Protein AF-R7Q3F0-F1 (afdb_monomer)

Structure (mmCIF, N/CA/C/O backbone):
data_AF-R7Q3F0-F1
#
_entry.id   AF-R7Q3F0-F1
#
loop_
_atom_site.group_PDB
_atom_site.id
_atom_site.type_symbol
_atom_site.label_atom_id
_atom_site.label_alt_id
_atom_site.label_comp_id
_atom_site.label_asym_id
_atom_site.label_entity_id
_atom_site.label_seq_id
_atom_site.pdbx_PDB_ins_code
_atom_site.Cartn_x
_atom_site.Cartn_y
_atom_site.Cartn_z
_atom_site.occupancy
_atom_site.B_iso_or_equiv
_atom_site.auth_seq_id
_atom_site.auth_comp_id
_atom_site.auth_asym_id
_atom_site.auth_atom_id
_atom_site.pdbx_PDB_model_num
ATOM 1 N N . MET A 1 1 ? 17.707 -3.251 -7.143 1.00 62.69 1 MET A N 1
ATOM 2 C CA . MET A 1 1 ? 16.480 -3.150 -7.971 1.00 62.69 1 MET A CA 1
ATOM 3 C C . MET A 1 1 ? 15.485 -2.131 -7.428 1.00 62.69 1 MET A C 1
ATOM 5 O O . MET A 1 1 ? 15.100 -1.255 -8.188 1.00 62.69 1 MET A O 1
ATOM 9 N N . VAL A 1 2 ? 15.150 -2.150 -6.131 1.00 71.81 2 VAL A N 1
ATOM 10 C CA . VAL A 1 2 ? 14.206 -1.183 -5.521 1.00 71.81 2 VAL A CA 1
ATOM 11 C C . VAL A 1 2 ? 14.598 0.288 -5.747 1.00 71.81 2 VAL A C 1
ATOM 13 O O . VAL A 1 2 ? 13.747 1.096 -6.100 1.00 71.81 2 VAL A O 1
ATOM 16 N N . ASN A 1 3 ? 15.887 0.631 -5.636 1.00 72.06 3 ASN A N 1
ATOM 17 C CA . ASN A 1 3 ? 16.361 2.012 -5.828 1.00 72.06 3 ASN A CA 1
ATOM 18 C C . ASN A 1 3 ? 16.174 2.527 -7.265 1.00 72.06 3 ASN A C 1
ATOM 20 O O . ASN A 1 3 ? 15.861 3.696 -7.456 1.00 72.06 3 ASN A O 1
ATOM 24 N N . LEU A 1 4 ? 16.312 1.653 -8.269 1.00 71.31 4 LEU A N 1
ATOM 25 C CA . LEU A 1 4 ? 16.094 2.022 -9.671 1.00 71.31 4 LEU A CA 1
ATOM 26 C C . LEU A 1 4 ? 14.599 2.167 -9.980 1.00 71.31 4 LEU A C 1
ATOM 28 O O . LEU A 1 4 ? 14.210 3.098 -10.676 1.00 71.31 4 LEU A O 1
ATOM 32 N N . GLY A 1 5 ? 13.757 1.301 -9.405 1.00 73.25 5 GLY A N 1
ATOM 33 C CA . GLY A 1 5 ? 12.303 1.468 -9.470 1.00 73.25 5 GLY A CA 1
ATOM 34 C C . GLY A 1 5 ? 11.847 2.791 -8.844 1.00 73.25 5 GLY A C 1
ATOM 35 O O . GLY A 1 5 ? 10.980 3.464 -9.395 1.00 73.25 5 GLY A O 1
ATOM 36 N N . ASN A 1 6 ? 12.466 3.211 -7.734 1.00 72.62 6 ASN A N 1
ATOM 37 C CA . ASN A 1 6 ? 12.176 4.505 -7.107 1.00 72.62 6 ASN A CA 1
ATOM 38 C C . ASN A 1 6 ? 12.565 5.678 -8.016 1.00 72.62 6 ASN A C 1
ATOM 40 O O . ASN A 1 6 ? 11.790 6.625 -8.138 1.00 72.62 6 ASN A O 1
ATOM 44 N N . LEU A 1 7 ? 13.726 5.593 -8.673 1.00 73.19 7 LEU A N 1
ATOM 45 C CA . LEU A 1 7 ? 14.207 6.620 -9.597 1.00 73.19 7 LEU A CA 1
ATOM 46 C C . LEU A 1 7 ? 13.292 6.755 -10.822 1.00 73.19 7 LEU A C 1
ATOM 48 O O . LEU A 1 7 ? 12.902 7.861 -11.171 1.00 73.19 7 LEU A O 1
ATOM 52 N N . LEU A 1 8 ? 12.875 5.637 -11.424 1.00 75.25 8 LEU A N 1
ATOM 53 C CA . LEU A 1 8 ? 11.947 5.641 -12.563 1.00 75.25 8 LEU A CA 1
ATOM 54 C C . LEU A 1 8 ? 10.537 6.103 -12.173 1.00 75.25 8 LEU A C 1
ATOM 56 O O . LEU A 1 8 ? 9.846 6.711 -12.983 1.00 75.25 8 LEU A O 1
ATOM 60 N N . LYS A 1 9 ? 10.111 5.847 -10.929 1.00 69.88 9 LYS A N 1
ATOM 61 C CA . LYS A 1 9 ? 8.834 6.339 -10.393 1.00 69.88 9 LYS A CA 1
ATOM 62 C C . LYS A 1 9 ? 8.834 7.860 -10.204 1.00 69.88 9 LYS A C 1
ATOM 64 O O . LYS A 1 9 ? 7.830 8.499 -10.503 1.00 69.88 9 LYS A O 1
ATOM 69 N N . GLN A 1 10 ? 9.906 8.422 -9.644 1.00 68.31 10 GLN A N 1
ATOM 70 C CA . GLN A 1 10 ? 9.985 9.853 -9.320 1.00 68.31 10 GLN A CA 1
ATOM 71 C C . GLN A 1 10 ? 10.445 10.705 -10.510 1.00 68.31 10 GLN A C 1
ATOM 73 O O . GLN A 1 10 ? 10.106 11.884 -10.571 1.00 68.31 10 G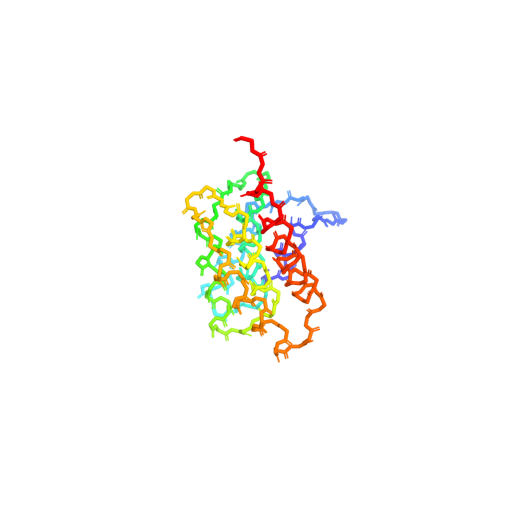LN A O 1
ATOM 78 N N . GLY A 1 11 ? 11.163 10.108 -11.463 1.00 62.19 11 GLY A N 1
ATOM 79 C CA . GLY A 1 11 ? 11.967 10.855 -12.424 1.00 62.19 11 GLY A CA 1
ATOM 80 C C . GLY A 1 11 ? 13.204 11.458 -11.748 1.00 62.19 11 GLY A C 1
ATOM 81 O O . GLY A 1 11 ? 13.256 11.630 -10.528 1.00 62.19 11 GLY A O 1
ATOM 82 N N . GLY A 1 12 ? 14.233 11.755 -12.532 1.00 64.81 12 GLY A N 1
ATOM 83 C CA . GLY A 1 12 ? 15.461 12.378 -12.038 1.00 64.81 12 GLY A CA 1
ATOM 84 C C . GLY A 1 12 ? 16.267 13.007 -13.165 1.00 64.81 12 GLY A C 1
ATOM 85 O O . GLY A 1 12 ? 15.916 12.869 -14.336 1.00 64.81 12 GLY A O 1
ATOM 86 N N . GLU A 1 13 ? 17.357 13.696 -12.827 1.00 46.50 13 GLU A N 1
ATOM 87 C CA . GLU A 1 13 ? 18.248 14.294 -13.827 1.00 46.50 13 GLU A CA 1
ATOM 88 C C . GLU A 1 13 ? 18.798 13.197 -14.760 1.00 46.50 13 GLU A C 1
ATOM 90 O O . GLU A 1 13 ? 19.567 12.330 -14.346 1.00 46.50 13 GLU A O 1
ATOM 95 N N . GLY A 1 14 ? 18.328 13.192 -16.013 1.00 55.00 14 GLY A N 1
ATOM 96 C CA . GLY A 1 14 ? 18.680 12.192 -17.027 1.00 55.00 14 GLY A CA 1
ATOM 97 C C . GLY A 1 14 ? 17.861 10.892 -17.017 1.00 55.00 14 GLY A C 1
ATOM 98 O O . GLY A 1 14 ? 18.183 9.989 -17.787 1.00 55.00 14 GLY A O 1
ATOM 99 N N . VAL A 1 15 ? 16.814 10.770 -16.190 1.00 60.03 15 VAL A N 1
ATOM 100 C CA . VAL A 1 15 ? 15.924 9.594 -16.159 1.00 60.03 15 VAL A CA 1
ATOM 101 C C . VAL A 1 15 ? 14.471 10.030 -16.302 1.00 60.03 15 VAL A C 1
ATOM 103 O O . VAL A 1 15 ? 13.879 10.584 -15.373 1.00 60.03 15 VAL A O 1
ATOM 106 N N . GLU A 1 16 ? 13.896 9.749 -17.471 1.00 64.06 16 GLU A N 1
ATOM 107 C CA . GLU A 1 16 ? 12.469 9.944 -17.712 1.00 64.06 16 GLU A CA 1
ATOM 108 C C . GLU A 1 16 ? 11.635 9.022 -16.822 1.00 64.06 16 GLU A C 1
ATOM 110 O O . GLU A 1 16 ? 12.020 7.892 -16.500 1.00 64.06 16 GLU A O 1
ATOM 115 N N . ARG A 1 17 ? 10.478 9.535 -16.400 1.00 71.69 17 ARG A N 1
ATOM 116 C CA . ARG A 1 17 ? 9.539 8.782 -15.580 1.00 71.69 17 ARG A CA 1
ATOM 117 C C . ARG A 1 17 ? 8.973 7.632 -16.408 1.00 71.69 17 ARG A C 1
ATOM 119 O O . ARG A 1 17 ? 8.228 7.864 -17.351 1.00 71.69 17 ARG A O 1
ATOM 126 N N . ASP A 1 18 ? 9.278 6.404 -16.012 1.00 81.44 18 ASP A N 1
ATOM 127 C CA . ASP A 1 18 ? 8.798 5.195 -16.680 1.00 81.44 18 ASP A CA 1
ATOM 128 C C . ASP A 1 18 ? 8.138 4.289 -15.643 1.00 81.44 18 ASP A C 1
ATOM 130 O O . ASP A 1 18 ? 8.776 3.486 -14.948 1.00 81.44 18 ASP A O 1
ATOM 134 N N . ALA A 1 19 ? 6.828 4.475 -15.500 1.00 80.12 19 ALA A N 1
ATOM 135 C CA . ALA A 1 19 ? 6.051 3.746 -14.518 1.00 80.12 19 ALA A CA 1
ATOM 136 C C . ALA A 1 19 ? 5.951 2.251 -14.855 1.00 80.12 19 ALA A C 1
ATOM 138 O O . ALA A 1 19 ? 5.990 1.420 -13.946 1.00 80.12 19 ALA A O 1
ATOM 139 N N . VAL A 1 20 ? 5.895 1.899 -16.142 1.00 84.25 20 VAL A N 1
ATOM 140 C CA . VAL A 1 20 ? 5.836 0.507 -16.614 1.00 84.25 20 VAL A CA 1
ATOM 141 C C . VAL A 1 20 ? 7.101 -0.236 -16.205 1.00 84.25 20 VAL A C 1
ATOM 143 O O . VAL A 1 20 ? 7.054 -1.322 -15.621 1.00 84.25 20 VAL A O 1
ATOM 146 N N . ARG A 1 21 ? 8.258 0.380 -16.441 1.00 84.62 21 ARG A N 1
ATOM 147 C CA . ARG A 1 21 ? 9.548 -0.200 -16.082 1.00 84.62 21 ARG A CA 1
ATOM 148 C C . ARG A 1 21 ? 9.771 -0.220 -14.574 1.00 84.62 21 ARG A C 1
ATOM 150 O O . ARG A 1 21 ? 10.362 -1.176 -14.071 1.00 84.62 21 ARG A O 1
ATOM 157 N N . ALA A 1 22 ? 9.274 0.774 -13.837 1.00 84.81 22 ALA A N 1
ATOM 158 C CA . ALA A 1 22 ? 9.293 0.751 -12.377 1.00 84.81 22 ALA A CA 1
ATOM 159 C C . ALA A 1 22 ? 8.488 -0.436 -11.817 1.00 84.81 22 ALA A C 1
ATOM 161 O O . ALA A 1 22 ? 9.007 -1.167 -10.974 1.00 84.81 22 ALA A O 1
ATOM 162 N N . VAL A 1 23 ? 7.277 -0.680 -12.334 1.00 85.56 23 VAL A N 1
ATOM 163 C CA . VAL A 1 23 ? 6.439 -1.838 -11.970 1.00 85.56 23 VAL A CA 1
ATOM 164 C C . VAL A 1 23 ? 7.175 -3.150 -12.232 1.00 85.56 23 VAL A C 1
ATOM 166 O O . VAL A 1 23 ? 7.317 -3.957 -11.315 1.00 85.56 23 VAL A O 1
ATOM 169 N N . ALA A 1 24 ? 7.732 -3.328 -13.433 1.00 86.81 24 ALA A N 1
ATOM 170 C CA . ALA A 1 24 ? 8.465 -4.543 -13.790 1.00 86.81 24 ALA A CA 1
ATOM 171 C C . ALA A 1 24 ? 9.680 -4.797 -12.875 1.00 86.81 24 ALA A C 1
ATOM 173 O O . ALA A 1 24 ? 9.973 -5.937 -12.508 1.00 86.81 24 ALA A O 1
ATOM 174 N N . LEU A 1 25 ? 10.390 -3.738 -12.469 1.00 85.25 25 LEU A N 1
ATOM 175 C CA . LEU A 1 25 ? 11.514 -3.849 -11.538 1.00 85.25 25 LEU A CA 1
ATOM 176 C C . LEU A 1 25 ? 11.077 -4.204 -10.116 1.00 85.25 25 LEU A C 1
ATOM 178 O O . LEU A 1 25 ? 11.813 -4.920 -9.432 1.00 85.25 25 LEU A O 1
ATOM 182 N N . TYR A 1 26 ? 9.923 -3.713 -9.657 1.00 86.75 26 TYR A N 1
ATOM 183 C CA . TYR A 1 26 ? 9.381 -4.101 -8.357 1.00 86.75 26 TYR A CA 1
ATOM 184 C C . TYR A 1 26 ? 8.891 -5.548 -8.358 1.00 86.75 26 TYR A C 1
ATOM 186 O O . TYR A 1 26 ? 9.258 -6.280 -7.441 1.00 86.75 26 TYR A O 1
ATOM 194 N N . ASP A 1 27 ? 8.171 -5.980 -9.397 1.00 84.69 27 ASP A N 1
ATOM 195 C CA . ASP A 1 27 ? 7.738 -7.376 -9.556 1.00 84.69 27 ASP A CA 1
ATOM 196 C C . ASP A 1 27 ? 8.945 -8.327 -9.545 1.00 84.69 27 ASP A C 1
ATOM 198 O O . ASP A 1 27 ? 8.971 -9.320 -8.815 1.00 84.69 27 ASP A O 1
ATOM 202 N N . ARG A 1 28 ? 10.017 -7.973 -10.264 1.00 85.75 28 ARG A N 1
ATOM 203 C CA . ARG A 1 28 ? 11.263 -8.747 -10.233 1.00 85.75 28 ARG A CA 1
ATOM 204 C C . ARG A 1 28 ? 11.923 -8.755 -8.852 1.00 85.75 28 ARG A C 1
ATOM 206 O O . ARG A 1 28 ? 12.389 -9.799 -8.407 1.00 85.75 28 ARG A O 1
ATOM 213 N N . ALA A 1 29 ? 11.966 -7.613 -8.164 1.00 84.19 29 ALA A N 1
ATOM 214 C CA . ALA A 1 29 ? 12.542 -7.533 -6.822 1.00 84.19 29 ALA A CA 1
ATOM 215 C C . ALA A 1 29 ? 11.776 -8.398 -5.807 1.00 84.19 29 ALA A C 1
ATOM 217 O O . ALA A 1 29 ? 12.402 -8.988 -4.928 1.00 84.19 29 ALA A O 1
ATOM 218 N N . MET A 1 30 ? 10.450 -8.497 -5.947 1.00 83.12 30 MET A N 1
ATOM 219 C CA . MET A 1 30 ? 9.619 -9.398 -5.147 1.00 83.12 30 MET A CA 1
ATOM 220 C C . MET A 1 30 ? 9.899 -10.872 -5.463 1.00 83.12 30 MET A C 1
ATOM 222 O O . MET A 1 30 ? 10.046 -11.667 -4.537 1.00 83.12 30 MET A O 1
ATOM 226 N N . ALA A 1 31 ? 10.029 -11.233 -6.745 1.00 83.31 31 ALA A N 1
ATOM 227 C CA . ALA A 1 31 ? 10.321 -12.605 -7.171 1.00 83.31 31 ALA A CA 1
ATOM 228 C C . ALA A 1 31 ? 11.694 -13.109 -6.690 1.00 83.31 31 ALA A C 1
ATOM 230 O O . ALA A 1 31 ? 11.845 -14.279 -6.353 1.00 83.31 31 ALA A O 1
ATOM 231 N N . GLU A 1 32 ? 12.692 -12.227 -6.616 1.00 79.81 32 GLU A N 1
ATOM 232 C CA . GLU A 1 32 ? 14.035 -12.558 -6.120 1.00 79.81 32 GLU A CA 1
ATOM 233 C C . GLU A 1 32 ? 14.136 -12.530 -4.576 1.00 79.81 32 GLU A C 1
ATOM 235 O O . GLU A 1 32 ? 15.229 -12.638 -4.022 1.00 79.81 32 GLU A O 1
ATOM 240 N N . GLY A 1 33 ? 13.018 -12.354 -3.857 1.00 69.62 33 GLY A N 1
ATOM 241 C CA . GLY A 1 33 ? 12.980 -12.295 -2.389 1.00 69.62 33 GLY A CA 1
ATOM 242 C C . GLY A 1 33 ? 13.594 -11.023 -1.791 1.00 69.62 33 GLY A C 1
ATOM 243 O O . GLY A 1 33 ? 13.627 -10.849 -0.572 1.00 69.62 33 GLY A O 1
ATOM 244 N N . ASN A 1 34 ? 14.046 -10.084 -2.629 1.00 63.59 34 ASN A N 1
ATOM 245 C CA . ASN A 1 34 ? 14.580 -8.789 -2.216 1.00 63.59 34 ASN A CA 1
ATOM 246 C C . ASN A 1 34 ? 13.451 -7.751 -2.109 1.00 63.59 34 ASN A C 1
ATOM 248 O O . ASN A 1 34 ? 13.494 -6.652 -2.675 1.00 63.59 34 ASN A O 1
ATOM 252 N N . SER A 1 35 ? 12.412 -8.131 -1.367 1.00 63.75 35 SER A N 1
ATOM 253 C CA . SER A 1 35 ? 11.087 -7.505 -1.358 1.00 63.75 35 SER A CA 1
ATOM 254 C C . SER A 1 35 ? 11.010 -6.213 -0.544 1.00 63.75 35 SER A C 1
ATOM 256 O O . SER A 1 35 ? 9.945 -5.912 -0.036 1.00 63.75 35 SER A O 1
ATOM 258 N N . GLY A 1 36 ? 12.122 -5.470 -0.414 1.00 72.25 36 GLY A N 1
ATOM 259 C CA . GLY A 1 36 ? 12.343 -4.250 0.383 1.00 72.25 36 GLY A CA 1
ATOM 260 C C . GLY A 1 36 ? 11.116 -3.360 0.660 1.00 72.25 36 GLY A C 1
ATOM 261 O O . GLY A 1 36 ? 10.175 -3.708 1.360 1.00 72.25 36 GLY A O 1
ATOM 262 N N . ASN A 1 37 ? 11.130 -2.154 0.113 1.00 78.94 37 ASN A N 1
ATOM 263 C CA . ASN A 1 37 ? 9.907 -1.352 0.016 1.00 78.94 37 ASN A CA 1
ATOM 264 C C . ASN A 1 3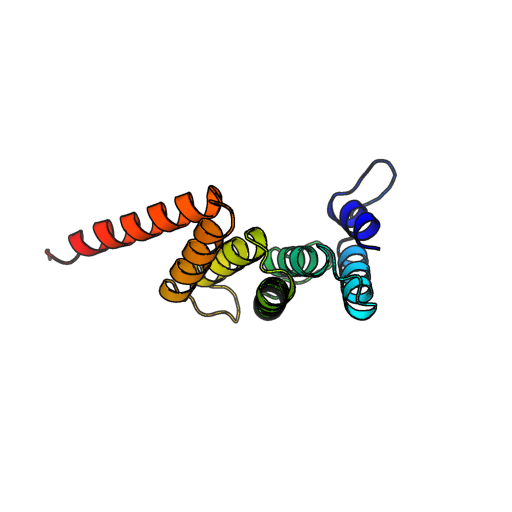7 ? 9.217 -1.598 -1.340 1.00 78.94 37 ASN A C 1
ATOM 266 O O . ASN A 1 37 ? 8.353 -0.826 -1.738 1.00 78.94 37 ASN A O 1
ATOM 270 N N . ALA A 1 38 ? 9.627 -2.647 -2.070 1.00 84.38 38 ALA A N 1
ATOM 271 C CA . ALA A 1 38 ? 9.165 -2.954 -3.422 1.00 84.38 38 ALA A CA 1
ATOM 272 C C . ALA A 1 38 ? 7.670 -3.273 -3.450 1.00 84.38 38 ALA A C 1
ATOM 274 O O . ALA A 1 38 ? 6.946 -2.661 -4.228 1.00 84.38 38 ALA A O 1
ATOM 275 N N . THR A 1 39 ? 7.213 -4.154 -2.556 1.00 87.25 39 THR A N 1
ATOM 276 C CA . THR A 1 39 ? 5.805 -4.553 -2.451 1.00 87.25 39 THR A CA 1
ATOM 277 C C . THR A 1 39 ? 4.913 -3.348 -2.158 1.00 87.25 39 THR A C 1
ATOM 279 O O . THR A 1 39 ? 3.983 -3.067 -2.910 1.00 87.25 39 THR A O 1
ATOM 282 N N . CYS A 1 40 ? 5.257 -2.562 -1.131 1.00 87.81 40 CYS A N 1
ATOM 283 C CA . CYS A 1 40 ? 4.548 -1.327 -0.786 1.00 87.81 40 CYS A CA 1
ATOM 284 C C . CYS A 1 40 ? 4.539 -0.315 -1.949 1.00 87.81 40 CYS A C 1
ATOM 286 O O . CYS A 1 40 ? 3.515 0.297 -2.252 1.00 87.81 40 CYS A O 1
ATOM 288 N N . ASN A 1 41 ? 5.669 -0.140 -2.641 1.00 87.31 41 ASN A N 1
ATOM 289 C CA . ASN A 1 41 ? 5.769 0.794 -3.759 1.00 87.31 41 ASN A CA 1
ATOM 290 C C . ASN A 1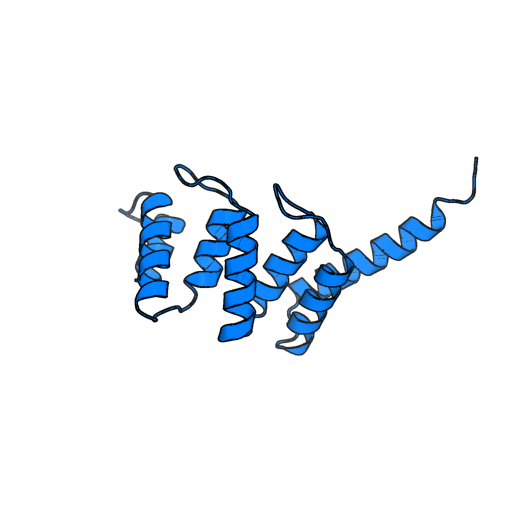 41 ? 4.948 0.367 -4.974 1.00 87.31 41 ASN A C 1
ATOM 292 O O . ASN A 1 41 ? 4.301 1.222 -5.579 1.00 87.31 41 ASN A O 1
ATOM 296 N N . LEU A 1 42 ? 4.957 -0.922 -5.309 1.00 88.69 42 LEU A N 1
ATOM 297 C CA . LEU A 1 42 ? 4.144 -1.478 -6.382 1.00 88.69 42 LEU A CA 1
ATOM 298 C C . LEU A 1 42 ? 2.653 -1.337 -6.064 1.00 88.69 42 LEU A C 1
ATOM 300 O O . LEU A 1 42 ? 1.893 -0.874 -6.910 1.00 88.69 42 LEU A O 1
ATOM 304 N N . ALA A 1 43 ? 2.253 -1.646 -4.828 1.00 90.94 43 ALA A N 1
ATOM 305 C CA . ALA A 1 43 ? 0.879 -1.482 -4.371 1.00 90.94 43 ALA A CA 1
ATOM 306 C C . ALA A 1 43 ? 0.403 -0.026 -4.513 1.00 90.94 43 ALA A C 1
ATOM 308 O O . ALA A 1 43 ? -0.667 0.225 -5.061 1.00 90.94 43 ALA A O 1
ATOM 309 N N . MET A 1 44 ? 1.230 0.951 -4.118 1.00 88.81 44 MET A N 1
ATOM 310 C CA . MET A 1 44 ? 0.923 2.373 -4.325 1.00 88.81 44 MET A CA 1
ATOM 311 C C . MET A 1 44 ? 0.789 2.735 -5.811 1.00 88.81 44 MET A C 1
ATOM 313 O O . MET A 1 44 ? -0.121 3.475 -6.172 1.00 88.81 44 MET A O 1
ATOM 317 N N . MET A 1 45 ? 1.657 2.208 -6.682 1.00 88.44 45 MET A N 1
ATOM 318 C CA . MET A 1 45 ? 1.573 2.481 -8.123 1.00 88.44 45 MET A CA 1
ATOM 319 C C . MET A 1 45 ? 0.303 1.913 -8.754 1.00 88.44 45 MET A C 1
ATOM 321 O O . MET A 1 45 ? -0.307 2.582 -9.578 1.00 88.44 45 MET A O 1
ATOM 325 N N . LEU A 1 46 ? -0.122 0.717 -8.349 1.00 90.19 46 LEU A N 1
ATOM 326 C CA . LEU A 1 46 ? -1.369 0.118 -8.825 1.00 90.19 46 LEU A CA 1
ATOM 327 C C . LEU A 1 46 ? -2.606 0.801 -8.227 1.00 90.19 46 LEU A C 1
ATOM 329 O O . LEU A 1 46 ? -3.635 0.886 -8.892 1.00 90.19 46 LEU A O 1
ATOM 333 N N . ARG A 1 47 ? -2.515 1.324 -6.998 1.00 88.75 47 ARG A N 1
ATOM 334 C CA . ARG A 1 47 ? -3.589 2.108 -6.373 1.00 88.75 47 ARG A CA 1
ATOM 335 C C . ARG A 1 47 ? -3.830 3.420 -7.115 1.00 88.75 47 ARG A C 1
ATOM 337 O O . ARG A 1 47 ? -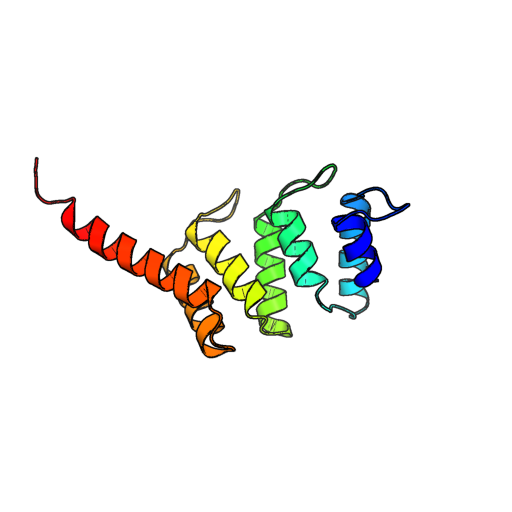4.980 3.740 -7.419 1.00 88.75 47 ARG A O 1
ATOM 344 N N . ASP A 1 48 ? -2.768 4.181 -7.365 1.00 84.88 48 ASP A N 1
ATOM 345 C CA . ASP A 1 48 ? -2.855 5.528 -7.943 1.00 84.88 48 ASP A CA 1
ATOM 346 C C . ASP A 1 48 ? -2.971 5.484 -9.473 1.00 84.88 48 ASP A C 1
ATOM 348 O O . ASP A 1 48 ? -3.634 6.329 -10.074 1.00 84.88 48 ASP A O 1
ATOM 352 N N . GLY A 1 49 ? -2.387 4.457 -10.094 1.00 82.88 49 GLY A N 1
ATOM 353 C CA . GLY A 1 49 ? -2.185 4.394 -11.536 1.00 82.88 49 GLY A CA 1
ATOM 354 C C . GLY A 1 49 ? -1.078 5.344 -11.975 1.00 82.88 49 GLY A C 1
ATOM 355 O O . GLY A 1 49 ? -0.664 6.256 -11.255 1.00 82.88 49 GLY A O 1
ATOM 356 N N . ALA A 1 50 ? -0.567 5.126 -13.177 1.00 81.25 50 ALA A N 1
ATOM 357 C CA . ALA A 1 50 ? 0.400 6.018 -13.793 1.00 81.25 50 ALA A CA 1
ATOM 358 C C . ALA A 1 50 ? 0.331 5.900 -15.316 1.00 81.25 50 ALA A C 1
ATOM 360 O O . ALA A 1 50 ? -0.360 5.051 -15.869 1.00 81.25 50 ALA A O 1
ATOM 361 N N . GLU A 1 51 ? 1.066 6.756 -16.013 1.00 79.38 51 GLU A N 1
ATOM 362 C CA . GLU A 1 51 ? 1.185 6.672 -17.465 1.00 79.38 51 GLU A CA 1
ATOM 363 C C . GLU A 1 51 ? 1.733 5.297 -17.887 1.00 79.38 51 GLU A C 1
ATOM 365 O O . GLU A 1 51 ? 2.808 4.885 -17.448 1.00 79.38 51 GLU A O 1
ATOM 370 N N . GLY A 1 52 ? 0.946 4.556 -18.674 1.00 80.38 52 GLY A N 1
ATOM 371 C CA . GLY A 1 52 ? 1.241 3.175 -19.073 1.00 80.38 52 GLY A CA 1
ATOM 372 C C . GLY A 1 52 ? 0.953 2.101 -18.011 1.00 80.38 52 GLY A C 1
ATOM 373 O O . GLY A 1 52 ? 1.114 0.919 -18.302 1.00 80.38 52 GLY A O 1
ATOM 374 N N . VAL A 1 53 ? 0.507 2.472 -16.805 1.00 84.44 53 VAL A N 1
ATOM 375 C CA . VAL A 1 53 ? 0.155 1.540 -15.721 1.00 84.44 53 VAL A CA 1
ATOM 376 C C . VAL A 1 53 ? -1.291 1.764 -15.300 1.00 84.44 53 VAL A C 1
ATOM 378 O O . VAL A 1 53 ? -1.623 2.750 -14.639 1.00 84.44 53 VAL A O 1
ATOM 381 N N . GLU A 1 54 ? -2.148 0.813 -15.653 1.00 85.88 54 GLU A N 1
ATOM 382 C CA . GLU A 1 54 ? -3.551 0.849 -15.261 1.00 85.88 54 GLU A CA 1
ATOM 383 C C . GLU A 1 54 ? -3.723 0.684 -13.749 1.00 85.88 54 GLU A C 1
ATOM 385 O O . GLU A 1 54 ? -2.981 -0.043 -13.078 1.00 85.88 54 GLU A O 1
ATOM 390 N N . ARG A 1 55 ? -4.739 1.367 -13.214 1.00 88.12 55 ARG A N 1
ATOM 391 C CA . ARG A 1 55 ? -5.131 1.214 -11.815 1.00 88.12 55 ARG A CA 1
ATOM 392 C C . ARG A 1 55 ? -5.658 -0.194 -11.598 1.00 88.12 55 ARG A C 1
ATOM 394 O O . ARG A 1 55 ? -6.499 -0.677 -12.348 1.00 88.12 55 ARG A O 1
ATOM 401 N N . ASN A 1 56 ? -5.193 -0.833 -10.537 1.00 92.50 56 ASN A N 1
ATOM 402 C CA . ASN A 1 56 ? -5.681 -2.134 -10.118 1.00 92.50 56 ASN A CA 1
ATOM 403 C C . ASN A 1 56 ? -5.752 -2.167 -8.593 1.00 92.50 56 ASN A C 1
ATOM 405 O O . ASN A 1 56 ? -4.797 -2.542 -7.909 1.00 92.50 56 ASN A O 1
ATOM 409 N N . ALA A 1 57 ? -6.894 -1.730 -8.064 1.00 91.62 57 ALA A N 1
ATOM 410 C CA . ALA A 1 57 ? -7.107 -1.650 -6.628 1.00 91.62 57 ALA A CA 1
ATOM 411 C C . ALA A 1 57 ? -7.112 -3.034 -5.964 1.00 91.62 57 ALA A C 1
ATOM 413 O O . ALA A 1 57 ? -6.556 -3.178 -4.880 1.00 91.62 57 ALA A O 1
ATOM 414 N N . VAL A 1 58 ? -7.655 -4.057 -6.631 1.00 93.50 58 VAL A N 1
ATOM 415 C CA . VAL A 1 58 ? -7.671 -5.439 -6.122 1.00 93.50 58 VAL A CA 1
ATOM 416 C C . VAL A 1 58 ? -6.246 -5.945 -5.900 1.00 93.50 58 VAL A C 1
ATOM 418 O O . VAL A 1 58 ? -5.889 -6.336 -4.791 1.00 93.50 58 VAL A O 1
ATOM 421 N N . ARG A 1 59 ? -5.385 -5.833 -6.918 1.00 92.06 59 ARG A N 1
ATOM 422 C CA . ARG A 1 59 ? -3.978 -6.240 -6.808 1.00 92.06 59 ARG A CA 1
ATOM 423 C C . ARG A 1 59 ? -3.208 -5.369 -5.810 1.00 92.06 59 ARG A C 1
ATOM 425 O O . ARG A 1 59 ? -2.338 -5.871 -5.105 1.00 92.06 59 ARG A O 1
ATOM 432 N N . ALA A 1 60 ? -3.518 -4.075 -5.711 1.00 92.88 60 ALA A N 1
ATOM 433 C CA . ALA A 1 60 ? -2.914 -3.209 -4.699 1.00 92.88 60 ALA A CA 1
ATOM 434 C C . ALA A 1 60 ? -3.258 -3.664 -3.269 1.00 92.88 60 ALA A C 1
ATOM 436 O O . ALA A 1 60 ? -2.364 -3.712 -2.424 1.00 92.88 60 ALA A O 1
ATOM 437 N N . VAL A 1 61 ? -4.513 -4.051 -3.009 1.00 94.00 61 VAL A N 1
ATOM 438 C CA . VAL A 1 61 ? -4.952 -4.608 -1.718 1.00 94.00 61 VAL A CA 1
ATOM 439 C C . VAL A 1 61 ? -4.169 -5.872 -1.375 1.00 94.00 61 VAL A C 1
ATOM 441 O O . VAL A 1 61 ? -3.597 -5.949 -0.289 1.00 94.00 61 VAL A O 1
ATOM 444 N N . GLU A 1 62 ? -4.075 -6.824 -2.304 1.00 92.94 62 GLU A N 1
ATOM 445 C CA . GLU A 1 62 ? -3.332 -8.076 -2.100 1.00 92.94 62 GLU A CA 1
ATOM 446 C C . GLU A 1 62 ? -1.860 -7.820 -1.751 1.00 92.94 62 GLU A C 1
ATOM 448 O O . GLU A 1 62 ? -1.313 -8.418 -0.820 1.00 92.94 62 GLU A O 1
ATOM 453 N N . LEU A 1 63 ? -1.220 -6.886 -2.458 1.00 91.75 63 LEU A N 1
ATOM 454 C CA . LEU A 1 63 ? 0.171 -6.518 -2.206 1.00 91.75 63 LEU A CA 1
ATOM 455 C C . LEU A 1 63 ? 0.347 -5.819 -0.854 1.00 91.75 63 LEU A C 1
ATOM 457 O O . LEU A 1 63 ? 1.312 -6.111 -0.146 1.00 91.75 63 LEU A O 1
ATOM 461 N N . PHE A 1 64 ? -0.564 -4.924 -0.461 1.00 92.69 64 PHE A N 1
ATOM 462 C CA . PHE A 1 64 ? -0.510 -4.313 0.867 1.00 92.69 64 PHE A CA 1
ATOM 463 C C . PHE A 1 64 ? -0.702 -5.352 1.972 1.00 92.69 64 PHE A C 1
ATOM 465 O O . PHE A 1 64 ? 0.057 -5.341 2.939 1.00 92.69 64 PHE A O 1
ATOM 472 N N . GLU A 1 65 ? -1.650 -6.280 1.831 1.00 91.81 65 GLU A N 1
ATOM 473 C CA . GLU A 1 65 ? -1.830 -7.369 2.795 1.00 91.81 65 GLU A CA 1
ATOM 474 C C . GLU A 1 65 ? -0.580 -8.240 2.920 1.00 91.81 65 GLU A C 1
ATOM 476 O O . GLU A 1 65 ? -0.181 -8.598 4.030 1.00 91.81 65 GLU A O 1
ATOM 481 N N . MET A 1 66 ? 0.052 -8.569 1.793 1.00 89.69 66 MET A N 1
ATOM 482 C CA . MET A 1 66 ? 1.303 -9.317 1.777 1.00 89.69 66 MET A CA 1
ATOM 483 C C . MET A 1 66 ? 2.414 -8.549 2.508 1.00 89.69 66 MET A C 1
ATOM 485 O O . MET A 1 66 ? 3.091 -9.114 3.364 1.00 89.69 66 MET A O 1
ATOM 489 N N . ASP A 1 67 ? 2.576 -7.252 2.238 1.00 88.56 67 ASP A N 1
ATOM 490 C CA . ASP A 1 67 ? 3.585 -6.417 2.900 1.00 88.56 67 ASP A CA 1
ATOM 491 C C . ASP A 1 67 ? 3.334 -6.281 4.415 1.00 88.56 67 ASP A C 1
ATOM 493 O O . ASP A 1 67 ? 4.271 -6.303 5.218 1.00 88.56 67 ASP A O 1
ATOM 497 N N . ILE A 1 68 ? 2.068 -6.213 4.833 1.00 90.25 68 ILE A N 1
ATOM 498 C CA . ILE A 1 68 ? 1.676 -6.213 6.249 1.00 90.25 68 ILE A CA 1
ATOM 499 C C . ILE A 1 68 ? 2.013 -7.557 6.907 1.00 90.25 68 ILE A C 1
ATOM 501 O O . ILE A 1 68 ? 2.547 -7.567 8.015 1.00 90.25 68 ILE A O 1
ATOM 505 N N . LYS A 1 69 ? 1.756 -8.689 6.246 1.00 88.31 69 LYS A N 1
ATOM 506 C CA . LYS A 1 69 ? 2.067 -10.022 6.793 1.00 88.31 69 LYS A CA 1
ATOM 507 C C . LYS A 1 69 ? 3.573 -10.237 6.951 1.00 88.31 69 LYS A C 1
ATOM 509 O O . LYS A 1 69 ? 4.017 -10.671 8.011 1.00 88.31 69 LYS A O 1
ATOM 514 N N . GLU A 1 70 ? 4.350 -9.863 5.939 1.00 84.69 70 GLU A N 1
ATOM 515 C CA . GLU A 1 70 ? 5.791 -10.129 5.885 1.00 84.69 70 GLU A CA 1
ATOM 516 C C . GLU A 1 70 ? 6.622 -9.116 6.688 1.00 84.69 70 GLU A C 1
ATOM 518 O O . GLU A 1 70 ? 7.596 -9.469 7.349 1.00 84.69 70 GLU A O 1
ATOM 523 N N . ARG A 1 71 ? 6.264 -7.828 6.622 1.00 80.06 71 ARG A N 1
ATOM 524 C CA . ARG A 1 71 ? 7.097 -6.717 7.128 1.00 80.06 71 ARG A CA 1
ATOM 525 C C . ARG A 1 71 ? 6.392 -5.861 8.171 1.00 80.06 71 ARG A C 1
ATOM 527 O O . ARG A 1 71 ? 7.011 -4.981 8.781 1.00 80.06 71 ARG A O 1
ATOM 534 N N . LYS A 1 72 ? 5.093 -6.096 8.371 1.00 81.56 72 LYS A N 1
ATOM 535 C CA . LYS A 1 72 ? 4.227 -5.353 9.291 1.00 81.56 72 LYS A CA 1
ATOM 536 C C . LYS A 1 72 ? 4.303 -3.845 9.080 1.00 81.56 72 LYS A C 1
ATOM 538 O O . LYS A 1 72 ? 4.239 -3.120 10.055 1.00 81.56 72 LYS A O 1
ATOM 543 N N . GLN A 1 73 ? 4.553 -3.330 7.875 1.00 82.31 73 GLN A N 1
ATOM 544 C CA . GLN A 1 73 ? 4.824 -1.896 7.689 1.00 82.31 73 GLN A CA 1
ATOM 545 C C . GLN A 1 73 ? 3.602 -1.027 8.011 1.00 82.31 73 GLN A C 1
ATOM 547 O O . GLN A 1 73 ? 2.540 -1.215 7.420 1.00 82.31 73 GLN A O 1
ATOM 552 N N . SER A 1 74 ? 3.781 -0.025 8.881 1.00 88.50 74 SER A N 1
ATOM 553 C CA . SER A 1 74 ? 2.723 0.916 9.281 1.00 88.50 74 SER A CA 1
ATOM 554 C C . SER A 1 74 ? 2.181 1.690 8.078 1.00 88.50 74 SER A C 1
ATOM 556 O O . SER A 1 74 ? 0.974 1.839 7.918 1.00 88.50 74 SER A O 1
ATOM 558 N N . LYS A 1 75 ? 3.054 2.076 7.140 1.00 89.38 75 LYS A N 1
ATOM 559 C CA . LYS A 1 75 ? 2.650 2.731 5.887 1.00 89.38 75 LYS A CA 1
ATOM 560 C C . LYS A 1 75 ? 1.691 1.884 5.040 1.00 89.38 75 LYS A C 1
ATOM 562 O O . LYS A 1 75 ? 0.738 2.424 4.486 1.00 89.38 75 LYS A O 1
ATOM 567 N N . SER A 1 76 ? 1.934 0.578 4.937 1.00 91.25 76 SER A N 1
ATOM 568 C CA . SER A 1 76 ? 1.071 -0.336 4.178 1.00 91.25 76 SER A CA 1
ATOM 569 C C . SER A 1 76 ? -0.273 -0.536 4.872 1.00 91.25 76 SER A C 1
ATOM 571 O O . SER A 1 76 ? -1.298 -0.542 4.198 1.00 91.25 76 SER A O 1
ATOM 573 N N . MET A 1 77 ? -0.285 -0.594 6.210 1.00 93.88 77 MET A N 1
ATOM 574 C CA . MET A 1 77 ? -1.518 -0.617 7.007 1.00 93.88 77 MET A CA 1
ATOM 575 C C . MET A 1 77 ? -2.366 0.635 6.761 1.00 93.88 77 MET A C 1
ATOM 577 O O . MET A 1 77 ? -3.545 0.515 6.447 1.00 93.88 77 MET A O 1
ATOM 581 N N . VAL A 1 78 ? -1.761 1.826 6.807 1.00 94.19 78 VAL A N 1
ATOM 582 C CA . VAL A 1 78 ? -2.464 3.093 6.542 1.00 94.19 78 VAL A CA 1
ATOM 583 C C . VAL A 1 78 ? -2.974 3.167 5.104 1.00 94.19 78 VAL A C 1
ATOM 585 O O . VAL A 1 78 ? -4.124 3.529 4.876 1.00 94.19 78 VAL A O 1
ATOM 588 N N . CYS A 1 79 ? -2.157 2.781 4.119 1.00 93.19 79 CYS A N 1
ATOM 589 C CA . CYS A 1 79 ? -2.580 2.797 2.718 1.00 93.19 79 CYS A CA 1
ATOM 590 C C . CYS A 1 79 ? -3.746 1.837 2.455 1.00 93.19 79 CYS A C 1
ATOM 592 O O . CYS A 1 79 ? -4.686 2.217 1.759 1.00 93.19 79 CYS A O 1
ATOM 594 N N . LEU A 1 80 ? -3.703 0.629 3.024 1.00 94.25 80 LEU A N 1
ATOM 595 C CA . LEU A 1 80 ? -4.799 -0.328 2.928 1.00 94.25 80 LEU A CA 1
ATOM 596 C C . LEU A 1 80 ? -6.041 0.178 3.667 1.00 94.25 80 LEU A C 1
ATOM 598 O O . LEU A 1 80 ? -7.142 0.075 3.136 1.00 94.25 80 LEU A O 1
ATOM 602 N N . GLY A 1 81 ? -5.866 0.781 4.845 1.00 94.31 81 GLY A N 1
ATOM 603 C CA . GLY A 1 81 ? -6.950 1.398 5.602 1.00 94.31 81 GLY A CA 1
ATOM 604 C C . GLY A 1 81 ? -7.660 2.483 4.796 1.00 94.31 81 GLY A C 1
ATOM 605 O O . GLY A 1 81 ? -8.886 2.481 4.725 1.00 94.31 81 GLY A O 1
ATOM 606 N N . ASN A 1 82 ? -6.909 3.340 4.097 1.00 93.44 82 ASN A N 1
ATOM 607 C CA . ASN A 1 82 ? -7.482 4.371 3.227 1.00 93.44 82 ASN A CA 1
ATOM 608 C C . ASN A 1 82 ? -8.300 3.741 2.087 1.00 93.44 82 ASN A C 1
ATOM 610 O O . ASN A 1 82 ? -9.414 4.178 1.816 1.00 93.44 82 ASN A O 1
ATOM 614 N N . MET A 1 83 ? -7.788 2.675 1.459 1.00 93.44 83 MET A N 1
ATOM 615 C CA . MET A 1 83 ? -8.514 1.964 0.398 1.00 93.44 83 MET A CA 1
ATOM 616 C C . MET A 1 83 ? -9.797 1.302 0.904 1.00 93.44 83 MET A C 1
ATOM 618 O O . MET A 1 83 ? -10.817 1.366 0.228 1.00 93.44 83 MET A O 1
ATOM 622 N N . MET A 1 84 ? -9.764 0.695 2.092 1.00 94.38 84 MET A N 1
ATOM 623 C CA . MET A 1 84 ? -10.948 0.093 2.710 1.00 94.38 84 MET A CA 1
ATOM 624 C C . MET A 1 84 ? -11.951 1.167 3.141 1.00 94.38 84 MET A C 1
ATOM 626 O O . MET A 1 84 ? -13.151 0.979 2.993 1.00 94.38 84 MET A O 1
ATOM 630 N N . ARG A 1 85 ? -11.490 2.332 3.607 1.00 92.94 85 ARG A N 1
ATOM 631 C CA . ARG A 1 85 ? -12.362 3.454 3.970 1.00 92.94 85 ARG A CA 1
ATOM 632 C C . ARG A 1 85 ? -13.084 4.050 2.766 1.00 92.94 85 ARG A C 1
ATOM 634 O O . ARG A 1 85 ? -14.274 4.337 2.865 1.00 92.94 85 ARG A O 1
ATOM 641 N N . ASP A 1 86 ? -12.364 4.292 1.678 1.00 89.62 86 ASP A N 1
ATOM 642 C CA . ASP A 1 86 ? -12.908 5.008 0.521 1.00 89.62 86 ASP A CA 1
ATOM 643 C C . ASP A 1 86 ? -13.622 4.054 -0.448 1.00 89.62 86 ASP A C 1
ATOM 645 O O . ASP A 1 86 ? -14.551 4.456 -1.150 1.00 89.62 86 ASP A O 1
ATOM 649 N N . GLY A 1 87 ? -13.238 2.774 -0.443 1.00 90.31 87 GLY A N 1
ATOM 650 C CA . GLY A 1 87 ? -13.570 1.836 -1.508 1.00 90.31 87 GLY A CA 1
ATOM 651 C C . GLY A 1 87 ? -12.794 2.149 -2.792 1.00 90.31 87 GLY A C 1
ATOM 652 O O . GLY A 1 87 ? -12.199 3.216 -2.958 1.00 90.31 87 GLY A O 1
ATOM 653 N N . ALA A 1 88 ? -12.771 1.198 -3.719 1.00 89.50 88 ALA A N 1
ATOM 654 C CA . ALA A 1 88 ? -12.194 1.382 -5.048 1.00 89.50 88 ALA A CA 1
ATOM 655 C C . ALA A 1 88 ? -12.817 0.394 -6.044 1.00 89.50 88 ALA A C 1
ATOM 657 O O . ALA A 1 88 ? -13.569 -0.500 -5.659 1.00 89.50 88 ALA A O 1
ATOM 658 N N . ASP A 1 89 ? -12.488 0.516 -7.330 1.00 86.25 89 ASP A N 1
ATOM 659 C CA . ASP A 1 89 ? -12.973 -0.419 -8.347 1.00 86.25 89 ASP A CA 1
ATOM 660 C C . ASP A 1 89 ? -12.564 -1.864 -8.011 1.00 86.25 89 ASP A C 1
ATOM 662 O O . ASP A 1 89 ? -11.380 -2.201 -7.940 1.00 86.25 89 ASP A O 1
ATOM 666 N N . GLY A 1 90 ? -13.562 -2.717 -7.763 1.00 87.44 90 GLY A N 1
ATOM 667 C CA . GLY A 1 90 ? -13.363 -4.106 -7.335 1.00 87.44 90 GLY A CA 1
ATOM 668 C C . GLY A 1 90 ? -13.034 -4.295 -5.847 1.00 87.44 90 GLY A C 1
ATOM 669 O O . GLY A 1 90 ? -12.831 -5.428 -5.420 1.00 87.44 90 GLY A O 1
ATOM 670 N N . VAL A 1 91 ? -13.011 -3.224 -5.047 1.00 91.50 91 VAL A N 1
ATOM 671 C CA . VAL A 1 91 ? -12.763 -3.260 -3.597 1.00 91.50 91 VAL A CA 1
ATOM 672 C C . VAL A 1 91 ? -13.913 -2.567 -2.872 1.00 91.50 91 VAL A C 1
ATOM 674 O O . VAL A 1 91 ? -14.072 -1.347 -2.934 1.00 91.50 91 VAL A O 1
ATOM 677 N N . ALA A 1 92 ? -14.722 -3.356 -2.167 1.00 91.69 92 ALA A N 1
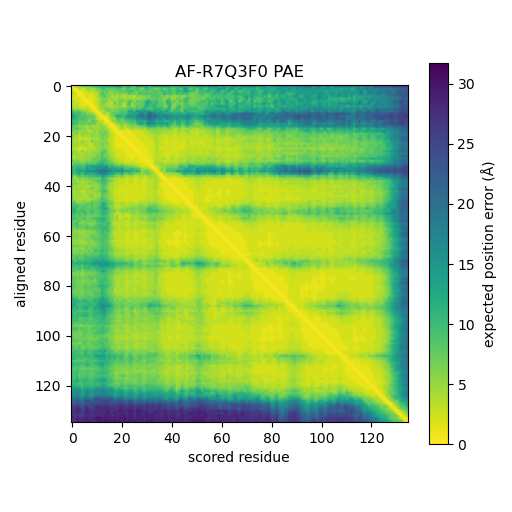ATOM 678 C CA . ALA A 1 92 ? -15.814 -2.822 -1.368 1.00 91.69 92 ALA A CA 1
ATOM 679 C C . ALA A 1 92 ? -15.282 -1.974 -0.207 1.00 91.69 92 ALA A C 1
ATOM 681 O O . ALA A 1 92 ? -14.248 -2.279 0.390 1.00 91.69 92 ALA A O 1
ATOM 682 N N . ARG A 1 93 ? -16.029 -0.921 0.120 1.00 91.50 93 ARG A N 1
ATOM 683 C CA . ARG A 1 93 ? -15.768 -0.114 1.304 1.00 91.50 93 ARG A CA 1
ATOM 684 C C . ARG A 1 93 ? -16.020 -0.942 2.566 1.00 91.50 93 ARG A C 1
ATOM 686 O O . ARG A 1 93 ? -17.092 -1.518 2.727 1.00 91.50 93 ARG A O 1
ATOM 693 N N . ASP A 1 94 ? -15.056 -0.924 3.471 1.00 93.56 94 ASP A N 1
ATOM 694 C CA . ASP A 1 94 ? -15.070 -1.578 4.772 1.00 93.56 94 ASP A CA 1
ATOM 695 C C . ASP A 1 94 ? -14.404 -0.660 5.810 1.00 93.56 94 ASP A C 1
ATOM 697 O O . ASP A 1 94 ? -13.188 -0.654 6.028 1.00 93.56 94 ASP A O 1
ATOM 701 N N . THR A 1 95 ? -15.220 0.187 6.433 1.00 90.44 95 THR A N 1
ATOM 702 C CA . THR A 1 95 ? -14.750 1.151 7.433 1.00 90.44 95 THR A CA 1
ATOM 703 C C . THR A 1 95 ? -14.285 0.486 8.724 1.00 90.44 95 THR A C 1
ATOM 705 O O . THR A 1 95 ? -13.371 1.006 9.361 1.00 90.44 95 THR A O 1
ATOM 708 N N . ASP A 1 96 ? -14.858 -0.659 9.100 1.00 91.44 96 ASP A N 1
ATOM 709 C CA . ASP A 1 96 ? -14.447 -1.388 10.303 1.00 91.44 96 ASP A CA 1
ATOM 710 C C . ASP A 1 96 ? -13.049 -1.975 10.122 1.00 91.44 96 ASP A C 1
ATOM 712 O O . ASP A 1 96 ? -12.179 -1.828 10.985 1.00 91.44 96 ASP A O 1
ATOM 716 N N . ARG A 1 97 ? -12.782 -2.550 8.947 1.00 92.50 97 ARG A N 1
ATOM 717 C CA . ARG A 1 97 ? -11.447 -3.019 8.589 1.00 92.50 97 ARG A CA 1
ATOM 718 C C . ARG A 1 97 ? -10.444 -1.878 8.468 1.00 92.50 97 ARG A C 1
ATOM 720 O O . ARG A 1 97 ? -9.296 -2.043 8.876 1.00 92.50 97 ARG A O 1
ATOM 727 N N . ALA A 1 98 ? -10.857 -0.716 7.959 1.00 93.88 98 ALA A N 1
ATOM 728 C CA . ALA A 1 98 ? -10.003 0.470 7.936 1.00 93.88 98 ALA A CA 1
ATOM 729 C C . ALA A 1 98 ? -9.562 0.890 9.349 1.00 93.88 98 ALA A C 1
ATOM 731 O O . ALA A 1 98 ? -8.378 1.140 9.564 1.00 93.88 98 ALA A O 1
ATOM 732 N N . ILE A 1 99 ? -10.487 0.904 10.316 1.00 93.56 99 ILE A N 1
ATOM 733 C CA . ILE A 1 99 ? -10.197 1.227 11.722 1.00 93.56 99 ILE A CA 1
ATOM 734 C C . ILE A 1 99 ? -9.174 0.253 12.302 1.00 93.56 99 ILE A C 1
ATOM 736 O O . ILE A 1 99 ? -8.152 0.702 12.814 1.00 93.56 99 ILE A O 1
ATOM 740 N N . GLN A 1 100 ? -9.397 -1.054 12.146 1.00 93.94 100 GLN A N 1
ATOM 741 C CA . GLN A 1 100 ? -8.468 -2.078 12.641 1.00 93.94 100 GLN A CA 1
ATOM 742 C C . GLN A 1 100 ? -7.056 -1.882 12.076 1.00 93.94 100 GLN A C 1
ATOM 744 O O . GLN A 1 100 ? -6.065 -1.962 12.798 1.00 93.94 100 GLN A O 1
ATOM 749 N N . LEU A 1 101 ? -6.950 -1.580 10.779 1.00 94.38 101 LEU A N 1
ATOM 750 C CA . LEU A 1 101 ? -5.664 -1.337 10.128 1.00 94.38 101 LEU A CA 1
ATOM 751 C C . LEU A 1 101 ? -4.961 -0.091 10.675 1.00 94.38 101 LEU A C 1
ATOM 753 O O . LEU A 1 101 ? -3.745 -0.113 10.873 1.00 94.38 101 LEU A O 1
ATOM 757 N N . TYR A 1 102 ? -5.696 0.989 10.937 1.00 94.81 102 TYR A N 1
ATOM 758 C CA . TYR A 1 102 ? -5.106 2.175 11.547 1.00 94.81 102 TYR A CA 1
ATOM 759 C C . TYR A 1 102 ? -4.690 1.929 12.996 1.00 94.81 102 TYR A C 1
ATOM 761 O O . TYR A 1 102 ? -3.600 2.347 13.372 1.00 94.81 102 TYR A O 1
ATOM 769 N N . GLU A 1 103 ? -5.494 1.225 13.795 1.00 93.56 103 GLU A N 1
ATOM 770 C CA . GLU A 1 103 ? -5.140 0.867 15.175 1.00 93.56 103 GLU A CA 1
ATOM 771 C C . GLU A 1 103 ? -3.833 0.072 15.207 1.00 93.56 103 GLU A C 1
ATOM 773 O O . GLU A 1 103 ? -2.903 0.454 15.913 1.00 93.56 103 GLU A O 1
ATOM 778 N N . MET A 1 104 ? -3.693 -0.933 14.337 1.00 92.62 104 MET A N 1
ATOM 779 C CA . MET A 1 104 ? -2.445 -1.690 14.189 1.00 92.62 104 MET A CA 1
ATOM 780 C C . MET A 1 104 ? -1.246 -0.802 13.816 1.00 92.62 104 MET A C 1
ATOM 782 O O . MET A 1 104 ? -0.128 -1.033 14.282 1.00 92.62 104 MET A O 1
ATOM 786 N N . ALA A 1 105 ? -1.450 0.215 12.973 1.00 93.56 105 ALA A N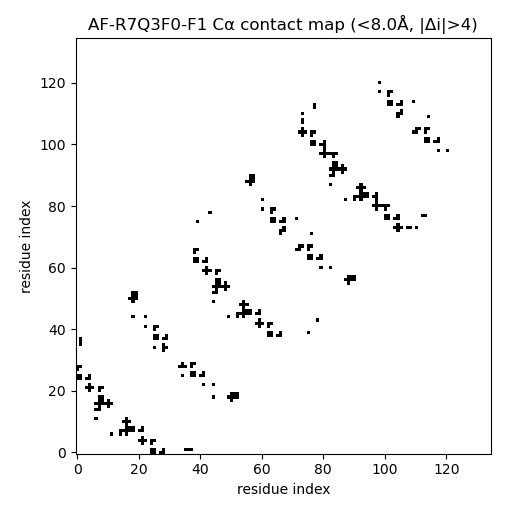 1
ATOM 787 C CA . ALA A 1 105 ? -0.395 1.159 12.609 1.00 93.56 105 ALA A CA 1
ATOM 788 C C . ALA A 1 105 ? -0.009 2.074 13.785 1.00 93.56 105 ALA A C 1
ATOM 790 O O . ALA A 1 105 ? 1.174 2.343 13.985 1.00 93.56 105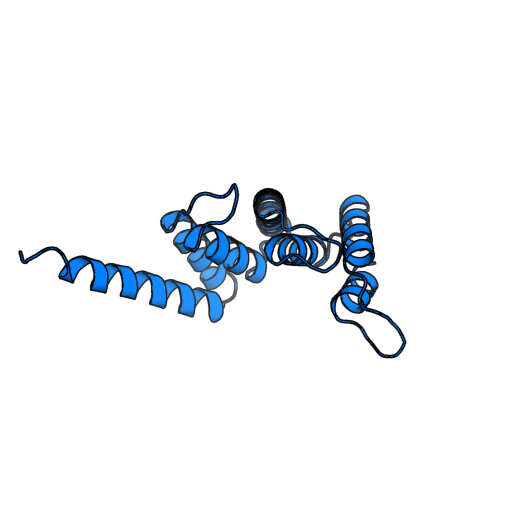 ALA A O 1
ATOM 791 N N . VAL A 1 106 ? -0.978 2.521 14.589 1.00 94.19 106 VAL A N 1
ATOM 792 C CA . VAL A 1 106 ? -0.721 3.292 15.815 1.00 94.19 106 VAL A CA 1
ATOM 793 C C . VAL A 1 106 ? 0.021 2.441 16.843 1.00 94.19 106 VAL A C 1
ATOM 795 O O . VAL A 1 106 ? 1.013 2.896 17.406 1.00 94.19 106 VAL A O 1
ATOM 798 N N . GLU A 1 107 ? -0.395 1.194 17.051 1.00 92.12 107 GLU A N 1
ATOM 799 C CA . GLU A 1 107 ? 0.264 0.271 17.981 1.00 92.12 107 GLU A CA 1
ATOM 800 C C . GLU A 1 107 ? 1.714 -0.022 17.590 1.00 92.12 107 GLU A C 1
ATOM 802 O O . GLU A 1 107 ? 2.571 -0.196 18.457 1.00 92.12 107 GLU A O 1
ATOM 807 N N . LYS A 1 108 ? 2.009 -0.068 16.286 1.00 88.94 108 LYS A N 1
ATOM 808 C CA . LYS A 1 108 ? 3.356 -0.371 15.808 1.00 88.94 108 LYS A CA 1
ATOM 809 C C . LYS A 1 108 ? 4.361 0.740 16.110 1.00 88.94 108 LYS A C 1
ATOM 811 O O . LYS A 1 108 ? 5.448 0.452 16.607 1.00 88.94 108 LYS A O 1
ATOM 816 N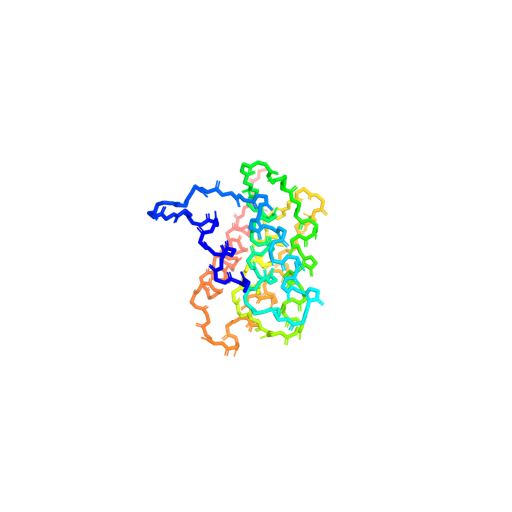 N . ASP A 1 109 ? 4.069 1.967 15.692 1.00 91.44 109 ASP A N 1
ATOM 817 C CA . ASP A 1 109 ? 5.038 3.072 15.708 1.00 91.44 109 ASP A CA 1
ATOM 818 C C . ASP A 1 109 ? 4.411 4.442 15.999 1.00 91.44 109 ASP A C 1
ATOM 820 O O . ASP A 1 109 ? 5.016 5.474 15.711 1.00 91.44 109 ASP A O 1
ATOM 824 N N . ASN A 1 110 ? 3.216 4.464 16.601 1.00 90.06 110 ASN A N 1
ATOM 825 C CA . ASN A 1 110 ? 2.432 5.671 16.863 1.00 90.06 110 ASN A CA 1
ATOM 826 C C . ASN A 1 110 ? 2.260 6.526 15.598 1.00 90.06 110 ASN A C 1
ATOM 828 O O . ASN A 1 110 ? 2.467 7.743 15.606 1.00 90.06 110 ASN A O 1
ATOM 832 N N . ASN A 1 111 ? 1.940 5.859 14.484 1.00 91.69 111 ASN A N 1
ATOM 833 C CA . ASN A 1 111 ? 1.860 6.488 13.178 1.00 91.69 111 ASN A CA 1
ATOM 834 C C . ASN A 1 111 ? 0.882 7.676 13.188 1.00 91.69 111 ASN A C 1
ATOM 836 O O . ASN A 1 111 ? -0.329 7.500 13.318 1.00 91.69 111 ASN A O 1
ATOM 840 N N . ALA A 1 112 ? 1.407 8.891 13.015 1.00 92.38 112 ALA A N 1
ATOM 841 C CA . ALA A 1 112 ? 0.611 10.115 13.096 1.00 92.38 112 ALA A CA 1
ATOM 842 C C . ALA A 1 112 ? -0.500 10.183 12.034 1.00 92.38 112 ALA A C 1
ATOM 844 O O . ALA A 1 112 ? -1.572 10.726 12.302 1.00 92.38 112 ALA A O 1
ATOM 845 N N . GLU A 1 113 ? -0.269 9.612 10.846 1.00 92.25 113 GLU A N 1
ATOM 846 C CA . GLU A 1 113 ? -1.288 9.544 9.797 1.00 92.25 113 GLU A CA 1
ATOM 847 C C . GLU A 1 113 ? -2.431 8.624 10.232 1.00 92.25 113 GLU A C 1
ATOM 849 O O . GLU A 1 113 ? -3.590 9.020 10.159 1.00 92.25 113 GLU A O 1
ATOM 854 N N . ALA A 1 114 ? -2.120 7.447 10.781 1.00 93.00 114 ALA A N 1
ATOM 855 C CA . ALA A 1 114 ? -3.127 6.523 11.302 1.00 93.00 114 ALA A CA 1
ATOM 856 C C . ALA A 1 114 ? -3.978 7.149 12.421 1.00 93.00 114 ALA A C 1
ATOM 858 O O . ALA A 1 114 ? -5.204 7.044 12.390 1.00 93.00 114 ALA A O 1
ATOM 859 N N . VAL A 1 115 ? -3.348 7.862 13.367 1.00 94.06 115 VAL A N 1
ATOM 860 C CA . VAL A 1 115 ? -4.061 8.595 14.431 1.00 94.06 115 VAL A CA 1
ATOM 861 C C . VAL A 1 115 ? -5.024 9.624 13.833 1.00 94.06 115 VAL A C 1
ATOM 863 O O . VAL A 1 115 ? -6.178 9.712 14.254 1.00 94.06 115 VAL A O 1
ATOM 866 N N . ALA A 1 116 ? -4.576 10.386 12.831 1.00 94.00 116 ALA A N 1
ATOM 867 C CA . ALA A 1 116 ? -5.412 11.380 12.166 1.00 94.00 116 ALA A CA 1
ATOM 868 C C . ALA A 1 116 ? -6.608 10.740 11.441 1.00 94.00 116 ALA A C 1
ATOM 870 O O . ALA A 1 116 ? -7.727 11.242 11.562 1.00 94.00 116 ALA A O 1
ATOM 871 N N . GLN A 1 117 ? -6.397 9.619 10.739 1.00 92.62 117 GLN A N 1
ATOM 872 C CA . GLN A 1 117 ? -7.478 8.918 10.038 1.00 92.62 117 GLN A CA 1
ATOM 873 C C . GLN A 1 117 ? -8.494 8.297 11.005 1.00 92.62 117 GLN A C 1
ATOM 875 O O . GLN A 1 117 ? -9.698 8.374 10.755 1.00 92.62 117 GLN A O 1
ATOM 880 N N . LEU A 1 118 ? -8.045 7.741 12.134 1.00 91.50 118 LEU A N 1
ATOM 881 C CA . LEU A 1 118 ? -8.940 7.249 13.187 1.00 91.50 118 LEU A CA 1
ATOM 882 C C . LEU A 1 118 ? -9.789 8.371 13.775 1.00 91.50 118 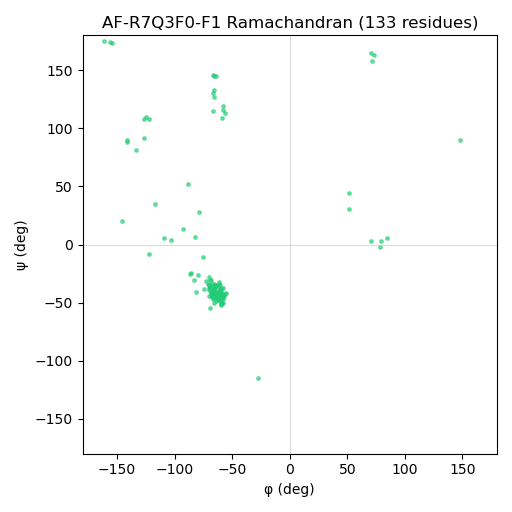LEU A C 1
ATOM 884 O O . LEU A 1 118 ? -11.003 8.221 13.899 1.00 91.50 118 LEU A O 1
ATOM 888 N N . ALA A 1 119 ? -9.168 9.507 14.095 1.00 91.38 119 ALA A N 1
ATOM 889 C CA . ALA A 1 119 ? -9.883 10.661 14.622 1.00 91.38 119 ALA A CA 1
ATOM 890 C C . ALA A 1 119 ? -10.924 11.191 13.622 1.00 91.38 119 ALA A C 1
ATOM 892 O O . ALA A 1 119 ? -12.034 11.537 14.024 1.00 91.38 119 ALA A O 1
ATOM 893 N N . ALA A 1 120 ? -10.599 11.223 12.325 1.00 90.12 120 ALA A N 1
ATOM 894 C CA . ALA A 1 120 ? -11.543 11.604 11.276 1.00 90.12 120 ALA A CA 1
ATOM 895 C C . ALA A 1 120 ? -12.743 10.642 11.212 1.00 90.12 120 ALA A C 1
ATOM 897 O O . ALA A 1 120 ? -13.886 11.085 11.233 1.00 90.12 120 ALA A O 1
ATOM 898 N N . LEU A 1 121 ? -12.500 9.328 11.242 1.00 87.62 121 LEU A N 1
ATOM 899 C CA . LEU A 1 121 ? -13.567 8.322 11.211 1.00 87.62 121 LEU A CA 1
ATOM 900 C C . LEU A 1 121 ? -14.465 8.326 12.450 1.00 87.62 121 LEU A C 1
ATOM 902 O O . LEU A 1 121 ? -15.657 8.033 12.359 1.00 87.62 121 LEU A O 1
ATOM 906 N N . GLN A 1 122 ? -13.907 8.632 13.619 1.00 83.88 122 GLN A N 1
ATOM 907 C CA . GLN A 1 122 ? -14.687 8.765 14.848 1.00 83.88 122 GLN A CA 1
ATOM 908 C C . GLN A 1 122 ? -15.595 10.000 14.810 1.00 83.88 122 GLN A C 1
ATOM 910 O O . GLN A 1 122 ? -16.735 9.916 15.262 1.00 83.88 122 GLN A O 1
ATOM 915 N N . ARG A 1 123 ? -15.123 11.107 14.221 1.00 83.31 123 ARG A N 1
ATOM 916 C CA . ARG A 1 123 ? -15.919 12.329 14.023 1.00 83.31 123 ARG A CA 1
ATOM 917 C C . ARG A 1 123 ? -17.051 12.131 13.019 1.00 83.31 123 ARG A C 1
ATOM 919 O O . ARG A 1 123 ? -18.185 12.490 13.313 1.00 83.31 123 ARG A O 1
ATOM 926 N N . ASP A 1 124 ? -16.780 11.479 11.892 1.00 79.50 124 ASP A N 1
ATOM 927 C CA . ASP A 1 124 ? -17.822 11.168 10.904 1.00 79.50 124 ASP A CA 1
ATOM 928 C C . ASP A 1 124 ? -18.928 10.282 11.503 1.00 79.50 124 ASP A C 1
ATOM 930 O O . ASP A 1 124 ? -20.108 10.456 11.194 1.00 79.50 124 ASP A O 1
ATOM 934 N N . ARG A 1 125 ? -18.577 9.363 12.416 1.00 73.00 125 ARG A N 1
ATOM 935 C CA . ARG A 1 125 ? -19.567 8.553 13.145 1.00 73.00 125 ARG A CA 1
ATOM 936 C C . ARG A 1 125 ? -20.405 9.367 14.129 1.00 73.00 125 ARG A C 1
ATOM 938 O O . ARG A 1 125 ? -21.600 9.105 14.239 1.00 73.00 125 ARG A O 1
ATOM 945 N N . SER A 1 126 ? -19.811 10.327 14.840 1.00 68.31 126 SER A N 1
ATOM 946 C CA . SER A 1 126 ? -20.568 11.191 15.756 1.00 68.31 126 SER A CA 1
ATOM 947 C C . SER A 1 126 ? -21.487 12.164 15.015 1.00 68.31 126 SER A C 1
ATOM 949 O O . SER A 1 126 ? -22.603 12.401 15.470 1.00 68.31 126 SER A O 1
ATOM 951 N N . ASP A 1 127 ? -21.068 12.663 13.851 1.00 62.72 127 ASP A N 1
ATOM 952 C CA . ASP A 1 127 ? -21.853 13.607 13.044 1.00 62.72 127 ASP A CA 1
ATOM 953 C C . ASP A 1 127 ? -22.951 12.912 12.221 1.00 62.72 127 ASP A C 1
ATOM 955 O O . ASP A 1 127 ? -23.990 13.506 11.941 1.00 62.72 127 ASP A O 1
ATOM 959 N N . GLY A 1 128 ? -22.775 11.634 11.870 1.00 56.19 128 GLY A N 1
ATOM 960 C CA . GLY A 1 128 ? -23.825 10.820 11.250 1.00 56.19 128 GLY A CA 1
ATOM 961 C C . GLY A 1 128 ? -24.975 10.470 12.204 1.00 56.19 128 GLY A C 1
ATOM 962 O O . GLY A 1 128 ? -26.109 10.321 11.760 1.00 56.19 128 GLY A O 1
ATOM 963 N N . SER A 1 129 ? -24.711 10.400 13.514 1.00 53.88 129 SER A N 1
ATOM 964 C CA . SER A 1 129 ? -25.729 10.110 14.537 1.00 53.88 129 SER A CA 1
ATOM 965 C C . SER A 1 129 ? -26.665 11.290 14.833 1.00 53.88 129 SER A C 1
ATOM 967 O O . SER A 1 129 ? -27.653 11.099 15.534 1.00 53.88 129 SER A O 1
ATOM 969 N N . THR A 1 130 ? -26.375 12.499 14.341 1.00 53.62 130 THR A N 1
ATOM 970 C CA . THR A 1 130 ? -27.195 13.702 14.590 1.00 53.62 130 THR A CA 1
ATOM 971 C C . THR A 1 130 ? -28.079 14.096 13.404 1.00 53.62 130 THR A C 1
ATOM 973 O O . THR A 1 130 ? -28.755 15.120 13.461 1.00 53.62 130 THR A O 1
ATOM 976 N N . ARG A 1 131 ? -28.096 13.296 12.326 1.00 51.22 131 ARG A N 1
ATOM 977 C CA . ARG A 1 131 ? -28.798 13.618 11.071 1.00 51.22 131 ARG A CA 1
ATOM 978 C C . ARG A 1 131 ? -30.050 12.788 10.774 1.00 51.22 131 ARG A C 1
ATOM 980 O O . ARG A 1 131 ? -30.617 12.978 9.706 1.00 51.22 131 ARG A O 1
ATOM 987 N N . ASP A 1 132 ? -30.486 11.928 11.696 1.00 48.34 132 ASP A N 1
ATOM 988 C CA . ASP A 1 132 ? -31.683 11.078 11.532 1.00 48.34 132 ASP A CA 1
ATOM 989 C C . ASP A 1 132 ? -32.795 11.377 12.559 1.00 48.34 132 ASP A C 1
ATOM 991 O O . ASP A 1 132 ? -33.512 10.491 13.008 1.00 48.34 132 ASP A O 1
ATOM 995 N N . GLU A 1 133 ? -32.953 12.645 12.952 1.00 48.41 133 GLU A N 1
ATOM 996 C CA . GLU A 1 133 ? -34.142 13.113 13.678 1.00 48.41 133 GLU A CA 1
ATOM 997 C C . GLU A 1 133 ? -34.651 14.421 13.061 1.00 48.41 133 GLU A C 1
ATOM 999 O O . GLU A 1 133 ? -34.373 15.516 13.549 1.00 48.41 133 GLU A O 1
ATOM 1004 N N . GLY A 1 134 ? -35.401 14.310 11.964 1.00 54.41 134 GLY A N 1
ATOM 1005 C CA . GLY A 1 134 ? -36.229 15.408 11.467 1.00 54.41 134 GLY A CA 1
ATOM 1006 C C . GLY A 1 134 ? -36.385 15.435 9.955 1.00 54.41 134 GLY A C 1
ATOM 1007 O O . GLY A 1 134 ? -35.590 16.085 9.285 1.00 54.41 134 GLY A O 1
ATOM 1008 N N . GLU A 1 135 ? -37.418 14.758 9.450 1.00 42.81 135 GLU A N 1
ATOM 1009 C CA . GLU A 1 135 ? -38.508 15.332 8.630 1.00 42.81 135 GLU A CA 1
ATOM 1010 C C . GLU A 1 135 ? -39.580 14.275 8.320 1.00 42.81 135 GLU A C 1
ATOM 1012 O O . GLU A 1 135 ? -39.225 13.148 7.906 1.00 42.81 135 GLU A O 1
#

Foldseek 3Di:
DQVVLVCLCVPDDVHHNDNVVSLVVLVVCVVVVVNDCSLVVNLVCLCVPDVVGHRDNPSSLVSLVVCCVPPVDLSSLQVNLVCLCVPDVVGHRDNVSSLVSLVSSCVPPNDPSSVVVNVVSVVVVVVVVVPPPDD

Sequence (135 aa):
MVNLGNLLKQGGEGVERDAVRAVALYDRAMAEGNSGNATCNLAMMLRDGAEGVERNAVRAVELFEMDIKERKQSKSMVCLGNMMRDGADGVARDTDRAIQLYEMAVEKDNNAEAVAQLAALQRDRSDGSTRDEGE

Secondary structure (DSSP, 8-state):
-HHHHHHHHH-BTTB---HHHHHHHHHHHHHTT--TTHHHHHHHHHHH-BTTB---HHHHHHHHHHHHHHH--HHHHHHHHHHHHH-BTTB---HHHHHHHHHHHHHHH--HHHHHHHHHHHHHHHHHTTSSS--

InterPro domains:
  IPR006597 Sel1-like repeat [PF08238] (1-33)
  IPR006597 Sel1-like repeat [PF08238] (38-65)
  IPR006597 Sel1-like repeat [PF08238] (80-110)
  IPR006597 Sel1-like repeat [SM00671] (1-34)
  IPR006597 Sel1-like repeat [SM00671] (36-72)
  IPR006597 Sel1-like repeat [SM00671] (74-110)
  IPR011990 Tetratricopeptide-like helical domain superfamily [G3DSA:1.25.40.10] (1-135)
  IPR052945 Mitotic Progression Regulator [PTHR43628] (8-121)

Mean predicted aligned error: 7.67 Å

Radius of gyration: 17.14 Å; Cα contacts (8 Å, |Δi|>4): 187; chains: 1; bounding box: 57×28×37 Å

Nearest PDB structures (foldseek):
  7mqz-assembly1_A  TM=8.064E-01  e=1.909E-03  Homo sapiens
  8gm5-assembly1_A  TM=6.791E-01  e=1.335E-02  Homo sapiens
  6q9i-assembly1_A  TM=6.646E-01  e=7.591E-01  Homo sapiens
  8re6-assembly1_A  TM=7.020E-01  e=1.024E+00  Homo sapiens
  8re7-assembly1_A  TM=6.265E-01  e=8.817E-01  Homo sapiens

pLDDT: mean 82.82, std 12.52, range [42.81, 94.81]

Solvent-accessible surface area (backbone atoms only — not comparable to full-atom values): 7008 Å² total; per-residue (Å²): 93,55,71,57,22,50,42,21,61,69,34,51,98,94,39,73,66,34,42,48,61,17,45,54,34,21,55,50,22,47,74,72,69,60,42,74,66,22,41,50,51,42,17,51,44,21,54,72,32,48,75,88,31,72,63,33,41,51,63,16,47,55,31,21,52,49,36,33,73,77,66,58,38,43,69,33,26,37,54,45,15,50,43,21,52,71,30,49,74,88,34,74,62,33,57,70,60,14,46,55,28,19,51,54,15,30,74,71,72,60,32,66,67,24,52,52,54,48,54,50,55,54,48,53,54,60,58,58,71,71,71,82,81,86,134

Organism: Chondrus crispus (NCBI:txid2769)